Protein AF-A0A2V9QJF9-F1 (afdb_monomer)

Foldseek 3Di:
DVVLVVVLVVQLAPPCLVVNQVVVVVVLVVVQVVVQVVDPVHHDDPVNSVVVCVVVPDDRRDRPDDPVVVVVVVVD

Radius of gyration: 16.37 Å; Cα contacts (8 Å, |Δi|>4): 54; chains: 1; bounding box: 31×17×51 Å

Secondary structure (DSSP, 8-state):
-HHHHHHHHHH-BTT-HHHHHHHHHHHHHHHHHHHHHH-TT----HHHHHHHHHHSPPPPP--SB-HHHHHHHTT-

Structure (mmCIF, N/CA/C/O backbone):
data_AF-A0A2V9QJF9-F1
#
_entry.id   AF-A0A2V9QJF9-F1
#
loop_
_atom_site.group_PDB
_atom_site.id
_atom_site.type_symbol
_atom_site.label_atom_id
_atom_site.label_alt_id
_atom_site.label_comp_id
_atom_site.label_asym_id
_atom_site.label_entity_id
_atom_site.label_seq_id
_atom_site.pdbx_PDB_ins_code
_atom_site.Cartn_x
_atom_site.Cartn_y
_atom_site.Cartn_z
_atom_site.occupancy
_atom_site.B_iso_or_equiv
_atom_site.auth_seq_id
_atom_site.auth_comp_id
_atom_site.auth_asym_id
_atom_site.auth_atom_id
_atom_site.pdbx_PDB_model_num
ATOM 1 N N . ASN A 1 1 ? -9.180 4.499 -5.765 1.00 76.19 1 ASN A N 1
ATOM 2 C CA . ASN A 1 1 ? -7.866 3.932 -6.173 1.00 76.19 1 ASN A CA 1
ATOM 3 C C . ASN A 1 1 ? -7.249 4.527 -7.453 1.00 76.19 1 ASN A C 1
ATOM 5 O O . ASN A 1 1 ? -6.259 3.980 -7.928 1.00 76.19 1 ASN A O 1
ATOM 9 N N . GLN A 1 2 ? -7.756 5.634 -8.017 1.00 79.44 2 GLN A N 1
ATOM 10 C CA . GLN A 1 2 ? -7.214 6.206 -9.267 1.00 79.44 2 GLN A CA 1
ATOM 11 C C . GLN A 1 2 ? -5.752 6.673 -9.141 1.00 79.44 2 GLN A C 1
ATOM 13 O O . GLN A 1 2 ? -4.951 6.388 -10.024 1.00 79.44 2 GLN A O 1
ATOM 18 N N . MET A 1 3 ? -5.373 7.280 -8.011 1.00 82.44 3 MET A N 1
ATOM 19 C CA . MET A 1 3 ? -3.990 7.719 -7.770 1.00 82.44 3 MET A CA 1
ATOM 20 C C . MET A 1 3 ? -2.973 6.568 -7.823 1.00 82.44 3 MET A C 1
ATOM 22 O O . MET A 1 3 ? -1.953 6.677 -8.495 1.00 82.44 3 MET A O 1
ATOM 26 N N . LEU A 1 4 ? -3.271 5.434 -7.173 1.00 81.19 4 LEU A N 1
ATOM 27 C CA . LEU A 1 4 ? -2.411 4.244 -7.221 1.00 81.19 4 LEU A CA 1
ATOM 28 C C . LEU A 1 4 ? -2.292 3.691 -8.643 1.00 81.19 4 LEU A C 1
ATOM 30 O O . LEU A 1 4 ? -1.219 3.258 -9.043 1.00 81.19 4 LEU A O 1
ATOM 34 N N . ARG A 1 5 ? -3.379 3.746 -9.422 1.00 82.00 5 ARG A N 1
ATOM 35 C CA . ARG A 1 5 ? -3.377 3.321 -10.825 1.00 82.00 5 ARG A CA 1
ATOM 36 C C . ARG A 1 5 ? -2.434 4.179 -11.670 1.00 82.00 5 ARG A C 1
ATOM 38 O O . ARG A 1 5 ? -1.636 3.616 -12.407 1.00 82.00 5 ARG A O 1
ATOM 45 N N . GLY A 1 6 ? -2.495 5.505 -11.529 1.00 81.00 6 GLY A N 1
ATOM 46 C CA . GLY A 1 6 ? -1.587 6.425 -12.222 1.00 81.00 6 GLY A CA 1
ATOM 47 C C . GLY A 1 6 ? -0.133 6.235 -11.790 1.00 81.00 6 GLY A C 1
ATOM 48 O O . GLY A 1 6 ? 0.754 6.115 -12.630 1.00 81.00 6 GLY A O 1
ATOM 49 N N . HIS A 1 7 ? 0.103 6.091 -10.484 1.00 80.50 7 HIS A N 1
ATOM 50 C CA . HIS A 1 7 ? 1.438 5.843 -9.944 1.00 80.50 7 HIS A CA 1
ATOM 51 C C . HIS A 1 7 ? 2.036 4.527 -10.466 1.00 80.50 7 HIS A C 1
ATOM 53 O O . HIS A 1 7 ? 3.190 4.496 -10.879 1.00 80.50 7 HIS A O 1
ATOM 59 N N . TYR A 1 8 ? 1.258 3.442 -10.506 1.00 81.62 8 TYR A N 1
ATOM 60 C CA . TYR A 1 8 ? 1.726 2.173 -11.065 1.00 81.62 8 TYR A CA 1
ATOM 61 C C . TYR A 1 8 ? 1.863 2.193 -12.583 1.00 81.62 8 TYR A C 1
ATOM 63 O O . TYR A 1 8 ? 2.713 1.479 -13.091 1.00 81.62 8 TYR A O 1
ATOM 71 N N . ALA A 1 9 ? 1.080 2.989 -13.311 1.00 77.62 9 ALA A N 1
ATOM 72 C CA . ALA A 1 9 ? 1.268 3.150 -14.751 1.00 77.62 9 ALA A CA 1
ATOM 73 C C . ALA A 1 9 ? 2.576 3.893 -15.064 1.00 77.62 9 ALA A C 1
ATOM 75 O O . ALA A 1 9 ? 3.319 3.472 -15.944 1.00 77.62 9 ALA A O 1
ATOM 76 N N . TYR A 1 10 ? 2.885 4.946 -14.303 1.00 79.44 10 TYR A N 1
ATOM 77 C CA . TYR A 1 10 ? 4.084 5.758 -14.509 1.00 79.44 10 TYR A CA 1
ATOM 78 C C . TYR A 1 10 ? 5.359 5.057 -14.026 1.00 79.44 10 TYR A C 1
ATOM 80 O O . TYR A 1 10 ? 6.354 4.987 -14.739 1.00 79.44 10 TYR A O 1
ATOM 88 N N . TYR A 1 11 ? 5.331 4.479 -12.823 1.00 74.69 11 TYR A N 1
ATOM 89 C CA . TYR A 1 11 ? 6.509 3.840 -12.235 1.00 74.69 11 TYR A CA 1
ATOM 90 C C . TYR A 1 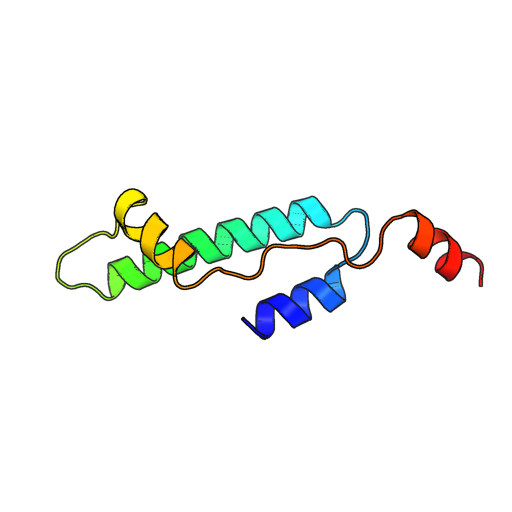11 ? 6.632 2.350 -12.569 1.00 74.69 11 TYR A C 1
ATOM 92 O O . TYR A 1 11 ? 7.632 1.749 -12.175 1.00 74.69 11 TYR A O 1
ATOM 100 N N . GLY A 1 12 ? 5.637 1.775 -13.266 1.00 69.00 12 GLY A N 1
ATOM 101 C CA . GLY A 1 12 ? 5.345 0.358 -13.578 1.00 69.00 12 GLY A CA 1
ATOM 102 C C . GLY A 1 12 ? 6.394 -0.467 -14.320 1.00 69.00 12 GLY A C 1
ATOM 103 O O . GLY A 1 12 ? 6.044 -1.469 -14.948 1.00 69.00 12 GLY A O 1
ATOM 104 N N . ILE A 1 13 ? 7.645 -0.032 -14.290 1.00 70.69 13 ILE A N 1
ATOM 105 C CA . ILE A 1 13 ? 8.762 -0.528 -15.084 1.00 70.69 13 ILE A CA 1
ATOM 106 C C . ILE A 1 13 ? 9.459 -1.687 -14.348 1.00 70.69 13 ILE A C 1
ATOM 108 O O . ILE A 1 13 ? 9.561 -1.694 -13.111 1.00 70.69 13 ILE A O 1
ATOM 112 N N . ALA A 1 14 ? 9.938 -2.684 -15.100 1.00 61.59 14 ALA A N 1
ATOM 113 C CA . ALA A 1 14 ? 10.742 -3.782 -14.565 1.00 61.59 14 ALA A CA 1
ATOM 114 C C . ALA A 1 14 ? 11.948 -3.240 -13.773 1.00 61.59 14 ALA A C 1
ATOM 116 O O . ALA A 1 14 ? 12.687 -2.389 -14.252 1.00 61.59 14 ALA A O 1
ATOM 117 N N . GLY A 1 15 ? 12.112 -3.716 -1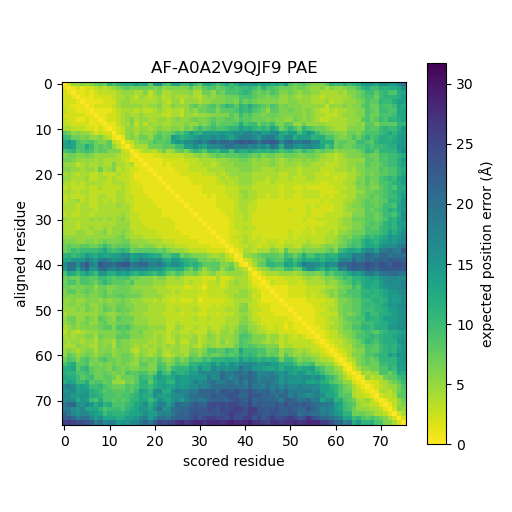2.533 1.00 66.56 15 GLY A N 1
ATOM 118 C CA . GLY A 1 15 ? 13.134 -3.247 -11.583 1.00 66.56 15 GLY A CA 1
ATOM 119 C C . GLY A 1 15 ? 12.575 -2.451 -10.396 1.00 66.56 15 GLY A C 1
ATOM 120 O O . GLY A 1 15 ? 13.095 -2.562 -9.287 1.00 66.56 15 GLY A O 1
ATOM 121 N N . ASN A 1 16 ? 11.443 -1.752 -10.556 1.00 75.44 16 ASN A N 1
ATOM 122 C CA . ASN A 1 16 ? 10.875 -0.901 -9.496 1.00 75.44 16 ASN A CA 1
ATOM 123 C C . ASN A 1 16 ? 9.776 -1.584 -8.646 1.00 75.44 16 ASN A C 1
ATOM 125 O O . ASN A 1 16 ? 9.151 -0.990 -7.763 1.00 75.44 16 ASN A O 1
ATOM 129 N N . PHE A 1 17 ? 9.547 -2.879 -8.870 1.00 78.38 17 PHE A N 1
ATOM 130 C CA . PHE A 1 17 ? 8.488 -3.638 -8.199 1.00 78.38 17 PHE A CA 1
ATOM 131 C C . PHE A 1 17 ? 8.623 -3.639 -6.669 1.00 78.38 17 PHE A C 1
ATOM 133 O O . PHE A 1 17 ? 7.638 -3.451 -5.950 1.00 78.38 17 PHE A O 1
ATOM 140 N N . ARG A 1 18 ? 9.853 -3.775 -6.150 1.00 81.38 18 ARG A N 1
ATOM 141 C CA . ARG A 1 18 ? 10.118 -3.751 -4.700 1.00 81.38 18 ARG A CA 1
ATOM 142 C C . ARG A 1 18 ? 9.733 -2.410 -4.074 1.00 81.38 18 ARG A C 1
ATOM 144 O O . ARG A 1 18 ? 9.209 -2.385 -2.961 1.00 81.38 18 ARG A O 1
ATOM 151 N N . ALA A 1 19 ? 9.965 -1.287 -4.759 1.00 83.38 19 ALA A N 1
ATOM 152 C CA . ALA A 1 19 ? 9.563 0.016 -4.238 1.00 83.38 19 ALA A CA 1
ATOM 153 C C . ALA A 1 19 ? 8.041 0.185 -4.267 1.00 83.38 19 ALA A C 1
ATOM 155 O O . ALA A 1 19 ? 7.469 0.619 -3.270 1.00 83.38 19 ALA A O 1
ATOM 156 N N . MET A 1 20 ? 7.363 -0.259 -5.328 1.00 83.50 20 MET A N 1
ATOM 157 C CA . MET A 1 20 ? 5.895 -0.216 -5.377 1.00 83.50 20 MET A CA 1
ATOM 158 C C . MET A 1 20 ? 5.244 -1.058 -4.281 1.00 83.50 20 MET A C 1
ATOM 160 O O . MET A 1 20 ? 4.247 -0.643 -3.691 1.00 83.50 20 MET A O 1
ATOM 164 N N . GLN A 1 21 ? 5.812 -2.226 -3.970 1.00 85.81 21 GLN A N 1
ATOM 165 C CA . GLN A 1 21 ? 5.363 -3.035 -2.837 1.00 85.81 21 GLN A CA 1
ATOM 166 C C . GLN A 1 21 ? 5.55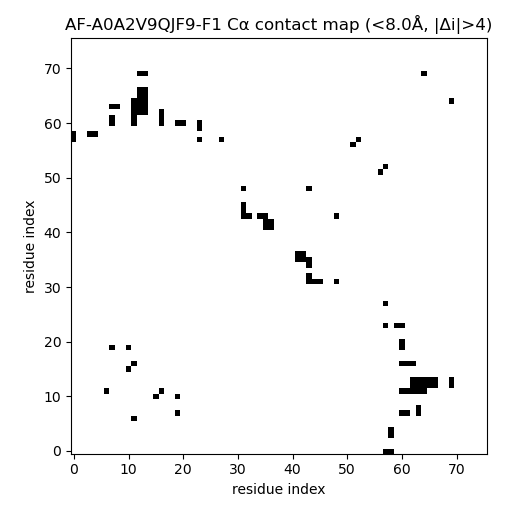7 -2.306 -1.501 1.00 85.81 21 GLN A C 1
ATOM 168 O O . GLN A 1 21 ? 4.683 -2.380 -0.634 1.00 85.81 21 GLN A O 1
ATOM 173 N N . ARG A 1 22 ? 6.668 -1.575 -1.323 1.00 88.69 22 ARG A N 1
ATOM 174 C CA . ARG A 1 22 ? 6.883 -0.735 -0.130 1.00 88.69 22 ARG A CA 1
ATOM 175 C C . ARG A 1 22 ? 5.833 0.369 -0.029 1.00 88.69 22 ARG A C 1
ATOM 177 O O . ARG A 1 22 ? 5.262 0.532 1.048 1.00 88.69 22 ARG A O 1
ATOM 184 N N . VAL A 1 23 ? 5.538 1.057 -1.133 1.00 88.06 23 VAL A N 1
ATOM 185 C CA . VAL A 1 23 ? 4.489 2.088 -1.198 1.00 88.06 23 VAL A CA 1
ATOM 186 C C . VAL A 1 23 ? 3.128 1.488 -0.853 1.00 88.06 23 VAL A C 1
ATOM 188 O O . VAL A 1 23 ? 2.449 1.997 0.032 1.00 88.06 23 VAL A O 1
ATOM 191 N N . HIS A 1 24 ? 2.761 0.355 -1.454 1.00 88.88 24 HIS A N 1
ATOM 192 C CA . HIS A 1 24 ? 1.507 -0.339 -1.153 1.00 88.88 24 HIS A CA 1
ATOM 193 C C . HIS A 1 24 ? 1.365 -0.659 0.346 1.00 88.88 24 HIS A C 1
ATOM 195 O O . HIS A 1 24 ? 0.355 -0.328 0.965 1.00 88.88 24 HIS A O 1
ATOM 201 N N . ARG A 1 25 ? 2.406 -1.235 0.963 1.00 90.06 25 ARG A N 1
ATOM 202 C CA . ARG A 1 25 ? 2.424 -1.531 2.408 1.00 90.06 25 ARG A CA 1
ATOM 203 C C . ARG A 1 25 ? 2.361 -0.265 3.268 1.00 90.06 25 ARG A C 1
ATOM 205 O O . ARG A 1 25 ? 1.767 -0.285 4.345 1.00 90.06 25 ARG A O 1
ATOM 212 N N . ALA A 1 26 ? 2.988 0.828 2.833 1.00 91.94 26 ALA A N 1
ATOM 213 C CA . ALA A 1 26 ? 2.923 2.106 3.535 1.00 91.94 26 ALA A CA 1
ATOM 214 C C . ALA A 1 26 ? 1.505 2.691 3.498 1.00 91.94 26 ALA A C 1
ATOM 216 O O . ALA A 1 26 ? 0.998 3.096 4.544 1.00 91.94 26 ALA A O 1
ATOM 217 N N . VAL A 1 27 ? 0.844 2.643 2.338 1.00 91.56 27 VAL A N 1
ATOM 218 C CA . VAL A 1 27 ? -0.551 3.073 2.170 1.00 91.56 27 VAL A CA 1
ATOM 219 C C . VAL A 1 27 ? -1.489 2.240 3.046 1.00 91.56 27 VAL A C 1
ATOM 221 O O . VAL A 1 27 ? -2.321 2.812 3.743 1.00 91.56 27 VAL A O 1
ATOM 224 N N . GLU A 1 28 ? -1.315 0.916 3.109 1.00 91.50 28 GLU A N 1
ATOM 225 C CA . GLU A 1 28 ? -2.097 0.052 4.011 1.00 91.50 28 GLU A CA 1
ATOM 226 C C . GLU A 1 28 ? -1.945 0.445 5.487 1.00 91.50 28 GLU A C 1
ATOM 228 O O . GLU A 1 28 ? -2.936 0.575 6.208 1.00 91.50 28 GLU A O 1
ATOM 233 N N . ARG A 1 29 ? -0.707 0.665 5.950 1.00 92.25 29 ARG A N 1
ATOM 234 C CA . ARG A 1 29 ? -0.446 1.085 7.337 1.00 92.25 29 ARG A CA 1
ATOM 235 C C . ARG A 1 29 ? -1.034 2.457 7.639 1.00 92.25 29 ARG A C 1
ATOM 237 O O . ARG A 1 29 ? -1.609 2.642 8.713 1.00 92.25 29 ARG A O 1
ATOM 244 N N . TYR A 1 30 ? -0.880 3.399 6.712 1.00 92.12 30 TYR A N 1
ATOM 245 C CA . TYR A 1 30 ? -1.426 4.742 6.850 1.00 92.12 30 TYR A CA 1
ATOM 246 C C . TYR A 1 30 ? -2.950 4.699 6.924 1.00 92.12 30 TYR A C 1
ATOM 248 O O . TYR A 1 30 ? -3.532 5.291 7.828 1.00 92.12 30 TYR A O 1
ATOM 256 N N . TRP A 1 31 ? -3.589 3.919 6.052 1.00 91.44 31 TRP A N 1
ATOM 257 C CA . TRP A 1 31 ? -5.034 3.747 6.054 1.00 91.44 31 TRP A CA 1
ATOM 258 C C . TRP A 1 31 ? -5.536 3.157 7.375 1.00 91.44 31 TRP A C 1
ATOM 260 O O . TRP A 1 31 ? -6.433 3.731 7.990 1.00 91.44 31 TRP A O 1
ATOM 270 N N . ARG A 1 32 ? -4.903 2.093 7.889 1.00 91.44 32 ARG A N 1
ATOM 271 C CA . ARG A 1 32 ? -5.238 1.535 9.212 1.00 91.44 32 ARG A CA 1
ATOM 272 C C . ARG A 1 32 ? -5.103 2.575 10.332 1.00 91.44 32 ARG A C 1
ATOM 274 O O . ARG A 1 32 ? -5.971 2.649 11.204 1.00 91.44 32 ARG A O 1
ATOM 281 N N . LYS A 1 33 ? -4.036 3.386 10.315 1.00 90.94 33 LYS A N 1
ATOM 282 C CA . LYS A 1 33 ? -3.833 4.473 11.290 1.00 90.94 33 LYS A CA 1
ATOM 283 C C . LYS A 1 33 ? -4.947 5.519 11.188 1.00 90.94 33 LYS A C 1
ATOM 285 O O . LYS A 1 33 ? -5.516 5.880 12.210 1.00 90.94 33 LYS A O 1
ATOM 290 N N . MET A 1 34 ? -5.298 5.933 9.973 1.00 91.06 34 MET A N 1
ATOM 291 C CA . MET A 1 34 ? -6.383 6.879 9.694 1.00 91.06 34 MET A CA 1
ATOM 292 C C . MET A 1 34 ? -7.750 6.372 10.175 1.00 91.06 34 MET A C 1
ATOM 294 O O . MET A 1 34 ? -8.535 7.131 10.734 1.00 91.06 34 MET A O 1
ATOM 298 N N . LEU A 1 35 ? -8.038 5.081 9.997 1.00 88.62 35 LEU A N 1
ATOM 299 C CA . LEU A 1 35 ? -9.264 4.476 10.527 1.00 88.62 35 LEU A CA 1
ATOM 300 C C . LEU A 1 35 ? -9.255 4.441 12.059 1.00 88.62 35 LEU A C 1
ATOM 302 O O . LEU A 1 35 ? -10.272 4.726 12.683 1.00 88.62 35 LEU A O 1
ATOM 306 N N . SER A 1 36 ? -8.096 4.158 12.660 1.00 88.38 36 SER A N 1
ATOM 307 C CA . SER A 1 36 ? -7.925 4.178 14.119 1.00 88.38 36 SER A CA 1
ATOM 308 C C . SER A 1 36 ? -8.135 5.574 14.701 1.00 88.38 36 SER A C 1
ATOM 310 O O . SER A 1 36 ? -8.748 5.696 15.750 1.00 88.38 36 SER A O 1
ATOM 312 N N . SER A 1 37 ? -7.684 6.630 14.017 1.00 88.06 37 SER A N 1
ATOM 313 C CA . SER A 1 37 ? -7.897 8.011 14.471 1.00 88.06 37 SER A CA 1
ATOM 314 C C . SER A 1 37 ? -9.332 8.509 14.287 1.00 88.06 37 SER A C 1
ATOM 316 O O . SER A 1 37 ? -9.696 9.518 14.875 1.00 88.06 37 SER A O 1
ATOM 318 N N . ARG A 1 38 ? -10.142 7.848 13.449 1.00 83.12 38 ARG A 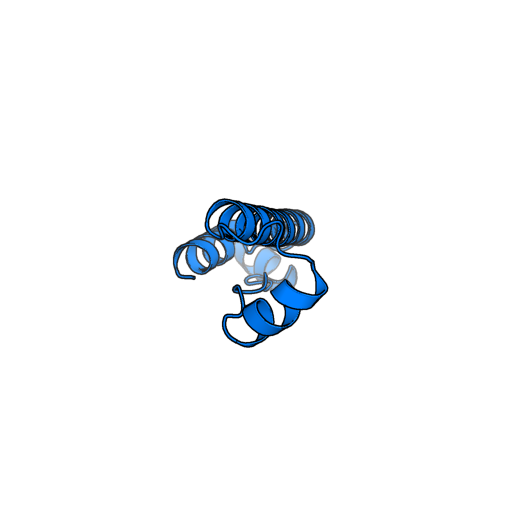N 1
ATOM 319 C CA . ARG A 1 38 ? -11.538 8.243 13.190 1.00 83.12 38 ARG A CA 1
ATOM 320 C C . ARG A 1 38 ? -12.557 7.522 14.064 1.00 83.12 38 ARG A C 1
ATOM 322 O O . ARG A 1 38 ? -13.707 7.941 14.114 1.00 83.12 38 ARG A O 1
ATOM 329 N N . SER A 1 39 ? -12.160 6.442 14.726 1.00 73.69 39 SER A N 1
ATOM 330 C CA . SER A 1 39 ? -13.038 5.702 15.622 1.00 73.69 39 SER A CA 1
ATOM 331 C C . SER A 1 39 ? -12.832 6.175 17.055 1.00 73.69 39 SER A C 1
ATOM 333 O O . SER A 1 39 ? -11.744 6.036 17.608 1.00 73.69 39 SER A O 1
ATOM 335 N N . TRP A 1 40 ? -13.895 6.661 17.695 1.00 71.06 40 TRP A N 1
ATOM 336 C CA . TRP A 1 40 ? -13.869 6.958 19.131 1.00 71.06 40 TRP A CA 1
ATOM 337 C C . TRP A 1 40 ? -13.676 5.686 19.983 1.00 71.06 40 TRP A C 1
ATOM 339 O O . TRP A 1 40 ? -13.158 5.749 21.092 1.00 71.06 40 TRP A O 1
ATOM 349 N N . LYS A 1 41 ? -14.012 4.505 19.435 1.00 68.25 41 LYS A N 1
ATOM 350 C CA . LYS A 1 41 ? -13.905 3.195 20.104 1.00 68.25 41 LYS A CA 1
ATOM 351 C C . LYS A 1 41 ? -12.492 2.580 20.112 1.00 68.25 41 LYS A C 1
ATOM 353 O O . LYS A 1 41 ? -12.338 1.434 20.527 1.00 68.25 41 LYS A O 1
ATOM 358 N N . GLY A 1 42 ? -11.460 3.316 19.695 1.00 73.38 42 GLY A N 1
ATOM 359 C CA . GLY A 1 42 ? -10.059 2.915 19.860 1.00 73.38 42 GLY A CA 1
ATOM 360 C C . GLY A 1 42 ? -9.392 2.293 18.626 1.00 73.38 42 GLY A C 1
ATOM 361 O O . GLY A 1 42 ? -9.910 2.324 17.509 1.00 73.38 42 GLY A O 1
ATOM 362 N N . THR A 1 43 ? -8.181 1.766 18.841 1.00 84.62 43 THR A N 1
ATOM 363 C CA . THR A 1 43 ? -7.246 1.308 17.799 1.00 84.62 43 THR A CA 1
ATOM 364 C C . THR A 1 43 ? -7.827 0.204 16.914 1.00 84.62 43 THR A C 1
ATOM 366 O O . THR A 1 43 ? -8.224 -0.849 17.407 1.00 84.62 43 THR A O 1
ATOM 369 N N . VAL A 1 44 ? -7.779 0.392 15.589 1.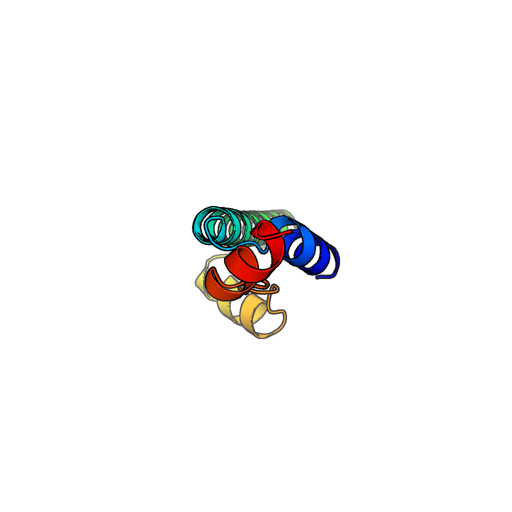00 87.81 44 VAL A N 1
ATOM 370 C CA . VAL A 1 44 ? -8.150 -0.644 14.614 1.00 87.81 44 VAL A CA 1
ATOM 371 C C . VAL A 1 44 ? -7.009 -1.651 14.492 1.00 87.81 44 VAL A C 1
ATOM 373 O O . VAL A 1 44 ? -5.930 -1.362 13.950 1.00 87.81 44 VAL A O 1
ATOM 376 N N . TRP A 1 45 ? -7.251 -2.859 14.991 1.00 88.38 45 TRP A N 1
ATOM 377 C CA . TRP A 1 45 ? -6.306 -3.968 14.910 1.00 88.38 45 TRP A CA 1
ATOM 378 C C . TRP A 1 45 ? -6.269 -4.563 13.501 1.00 88.38 45 TRP A C 1
ATOM 380 O O . TRP A 1 45 ? -7.231 -4.483 12.738 1.00 88.38 45 TRP A O 1
ATOM 390 N N . TRP A 1 46 ? -5.166 -5.227 13.151 1.00 88.62 46 TRP A N 1
ATOM 391 C CA . TRP A 1 46 ? -5.013 -5.853 11.832 1.00 88.62 46 TRP A CA 1
ATOM 392 C C . TRP A 1 46 ? -6.118 -6.868 11.506 1.00 88.62 46 TRP A C 1
ATOM 394 O O . TRP A 1 46 ? -6.560 -6.913 10.362 1.00 88.62 46 TRP A O 1
ATOM 404 N N . LYS A 1 47 ? -6.619 -7.608 12.506 1.00 89.56 47 LYS A N 1
ATOM 405 C CA . LYS A 1 47 ? -7.745 -8.546 12.344 1.00 89.56 47 LYS A CA 1
ATOM 406 C C . LYS A 1 47 ? -9.041 -7.855 11.906 1.00 89.56 47 LYS A C 1
ATOM 408 O O . LYS A 1 47 ? -9.778 -8.403 11.103 1.00 89.56 47 LYS A O 1
ATOM 413 N N . GLN A 1 48 ? -9.298 -6.641 12.396 1.00 87.44 48 GLN A N 1
ATOM 414 C CA . GLN A 1 48 ? -10.463 -5.834 12.006 1.00 87.44 48 GLN A CA 1
ATOM 415 C C . GLN A 1 48 ? -10.241 -5.135 10.661 1.00 87.44 48 GLN A C 1
ATOM 417 O O . GLN A 1 48 ? -11.177 -4.911 9.901 1.00 87.44 48 GLN A O 1
ATOM 422 N N . PHE A 1 49 ? -8.989 -4.809 10.342 1.00 89.69 49 PHE A N 1
ATOM 423 C CA . PHE A 1 49 ? -8.629 -4.186 9.073 1.00 89.69 49 PHE A CA 1
ATOM 424 C C . PHE A 1 49 ? -8.671 -5.161 7.884 1.00 89.69 49 PHE A C 1
ATOM 426 O O . PHE A 1 49 ? -8.987 -4.753 6.770 1.00 89.69 49 PHE A O 1
ATOM 433 N N . GLN A 1 50 ? -8.374 -6.447 8.097 1.00 90.12 50 GLN A N 1
ATOM 434 C CA . GLN A 1 50 ? -8.428 -7.487 7.061 1.00 90.12 50 GLN A CA 1
ATOM 435 C C . GLN A 1 50 ? -9.768 -7.548 6.302 1.00 90.12 50 GLN A C 1
ATOM 437 O O . GLN A 1 50 ? -9.722 -7.455 5.076 1.00 90.12 50 GLN A O 1
ATOM 442 N N . PRO A 1 51 ? -10.943 -7.644 6.955 1.00 91.56 51 PRO A N 1
ATOM 443 C CA . PRO A 1 51 ? -12.221 -7.663 6.244 1.00 91.56 51 PRO A CA 1
ATOM 444 C C . PRO A 1 51 ? -12.493 -6.353 5.490 1.00 91.56 51 PRO A C 1
ATOM 446 O O . PRO A 1 51 ? -12.962 -6.402 4.356 1.00 91.56 51 PRO A O 1
ATOM 449 N N . ILE A 1 52 ? -12.098 -5.197 6.040 1.00 89.12 52 ILE A N 1
ATOM 450 C CA . ILE A 1 52 ? -12.204 -3.896 5.349 1.00 89.12 52 ILE A CA 1
ATOM 451 C C . ILE A 1 52 ? -11.368 -3.901 4.065 1.00 89.12 52 ILE A C 1
ATOM 453 O O . ILE A 1 52 ? -11.831 -3.474 3.010 1.00 89.12 52 ILE A O 1
ATOM 457 N N . LYS A 1 53 ? -10.143 -4.425 4.137 1.00 89.50 53 LYS A N 1
ATOM 458 C CA . LYS A 1 53 ? -9.254 -4.575 2.983 1.00 89.50 53 LYS A CA 1
ATOM 459 C C . LYS A 1 53 ? -9.803 -5.565 1.949 1.00 89.50 53 LYS A C 1
ATOM 461 O O . LYS A 1 53 ? -9.553 -5.382 0.762 1.00 89.50 53 LYS A O 1
ATOM 466 N N . THR A 1 54 ? -10.523 -6.602 2.371 1.00 88.81 54 THR A N 1
ATOM 467 C CA . THR A 1 54 ? -11.180 -7.542 1.451 1.00 88.81 54 THR A CA 1
ATOM 468 C C . THR A 1 54 ? -12.358 -6.887 0.733 1.00 88.81 54 THR A C 1
ATOM 470 O O . THR A 1 54 ? -12.496 -7.058 -0.474 1.00 88.81 54 THR A O 1
ATOM 473 N N . GLN A 1 55 ? -13.166 -6.099 1.447 1.00 90.81 55 GLN A N 1
ATOM 474 C CA . GLN A 1 55 ? -14.315 -5.393 0.874 1.00 90.81 55 GLN A CA 1
ATOM 475 C C . GLN A 1 55 ? -13.891 -4.220 -0.026 1.00 90.81 55 GLN A C 1
ATOM 477 O O . GLN A 1 55 ? -14.493 -3.986 -1.071 1.00 90.81 55 GLN A O 1
ATOM 482 N N . PHE A 1 56 ? -12.824 -3.511 0.349 1.00 87.12 56 PHE A N 1
ATOM 483 C CA . PHE A 1 56 ? -12.276 -2.372 -0.387 1.00 87.12 56 PHE A CA 1
ATOM 484 C C . PHE A 1 56 ? -10.797 -2.614 -0.718 1.00 87.12 56 PHE A C 1
ATOM 486 O O . PHE A 1 56 ? -9.904 -2.026 -0.096 1.00 87.12 56 PHE A O 1
ATOM 493 N N . PRO A 1 57 ? -10.502 -3.492 -1.692 1.00 85.25 57 PRO A N 1
ATOM 494 C CA . PRO A 1 57 ? -9.131 -3.834 -2.021 1.00 85.25 57 PRO A CA 1
ATOM 495 C C . PRO A 1 57 ? -8.394 -2.619 -2.581 1.00 85.25 57 PRO A C 1
ATOM 497 O O . PRO A 1 57 ? -8.813 -1.990 -3.557 1.00 85.25 57 PRO A O 1
ATOM 500 N N . LEU A 1 58 ? -7.244 -2.309 -1.983 1.00 86.25 58 LEU A N 1
ATOM 501 C CA . LEU A 1 58 ? -6.280 -1.412 -2.603 1.00 86.25 58 LEU A CA 1
ATOM 502 C C . LEU A 1 58 ? -5.740 -2.065 -3.876 1.00 86.25 58 LEU A C 1
ATOM 504 O O . LEU A 1 58 ? -5.526 -3.279 -3.942 1.00 86.25 58 LEU A O 1
ATOM 508 N N . LEU A 1 59 ? -5.526 -1.239 -4.900 1.00 84.69 59 LEU A N 1
ATOM 509 C CA . LEU A 1 59 ? -4.895 -1.683 -6.135 1.00 84.69 59 LEU A CA 1
ATOM 510 C C . LEU A 1 59 ? -3.521 -2.257 -5.784 1.00 84.69 59 LEU A C 1
ATOM 512 O O . LEU A 1 59 ? -2.692 -1.557 -5.208 1.00 84.69 59 LEU A O 1
ATOM 516 N N . ARG A 1 60 ? -3.292 -3.529 -6.113 1.00 80.81 60 ARG A N 1
ATOM 517 C CA . ARG A 1 60 ? -1.986 -4.158 -5.914 1.00 80.81 60 ARG A CA 1
ATOM 518 C C . ARG A 1 60 ? -1.031 -3.693 -7.010 1.00 80.81 60 ARG A C 1
ATOM 520 O O . ARG A 1 60 ? -1.464 -3.550 -8.157 1.00 80.81 60 ARG A O 1
ATOM 527 N N . PRO A 1 61 ? 0.259 -3.511 -6.693 1.00 77.94 61 PRO A N 1
ATOM 528 C CA . PRO A 1 61 ? 1.248 -3.212 -7.712 1.00 77.94 61 PRO A CA 1
ATOM 529 C C . PRO A 1 61 ? 1.312 -4.372 -8.710 1.00 77.94 61 PRO A C 1
ATOM 531 O O . PRO A 1 61 ? 1.572 -5.515 -8.331 1.00 77.94 61 PRO A O 1
ATOM 534 N N . ARG A 1 62 ? 1.047 -4.078 -9.984 1.00 71.50 62 ARG A N 1
ATOM 535 C CA . ARG A 1 62 ? 1.247 -4.991 -11.116 1.00 71.50 62 ARG A CA 1
ATOM 536 C C . ARG A 1 62 ? 2.409 -4.467 -11.946 1.00 71.50 62 ARG A C 1
ATOM 538 O O . ARG A 1 62 ? 2.509 -3.266 -12.169 1.00 71.50 62 ARG A O 1
ATOM 545 N N . LEU A 1 63 ? 3.265 -5.376 -12.405 1.00 68.06 63 LEU A N 1
ATOM 546 C CA . LEU A 1 63 ? 4.271 -5.064 -13.416 1.00 68.06 63 LEU A CA 1
ATOM 547 C C . LEU A 1 63 ? 3.545 -4.704 -14.712 1.00 68.06 63 LEU A C 1
ATOM 549 O O . LEU A 1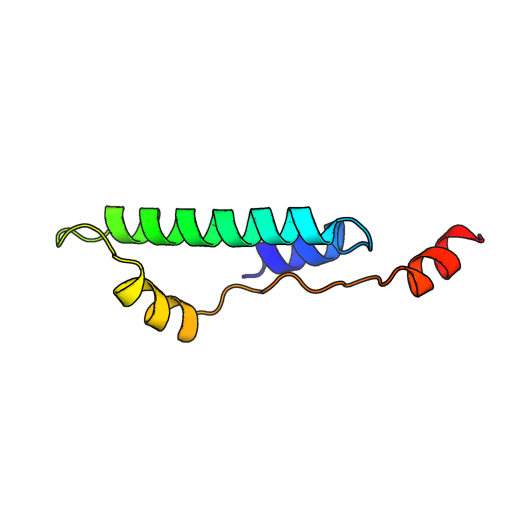 63 ? 2.784 -5.521 -15.233 1.00 68.06 63 LEU A O 1
ATOM 553 N N . TYR A 1 64 ? 3.739 -3.475 -15.185 1.00 66.69 64 TYR A N 1
ATOM 554 C CA . TYR A 1 64 ? 3.112 -2.991 -16.411 1.00 66.69 64 TYR A CA 1
ATOM 555 C C . TYR A 1 64 ? 4.034 -3.214 -17.617 1.0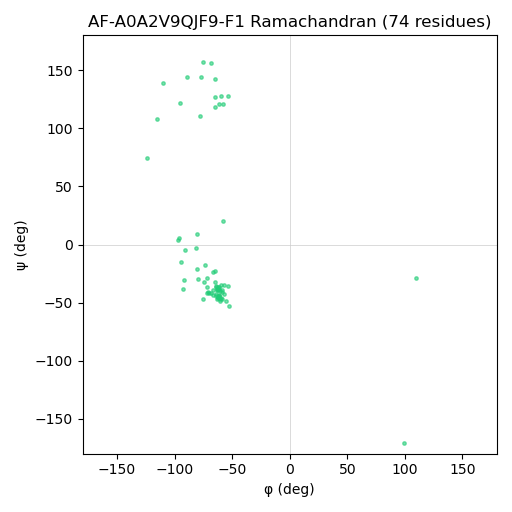0 66.69 64 TYR A C 1
ATOM 557 O O . TYR A 1 64 ? 3.572 -3.668 -18.662 1.00 66.69 64 TYR A O 1
ATOM 565 N N . LEU A 1 65 ? 5.348 -3.019 -17.442 1.00 67.44 65 LEU A N 1
ATOM 566 C CA . LEU A 1 65 ? 6.367 -3.419 -18.414 1.00 67.44 65 LEU A CA 1
ATOM 567 C C . LEU A 1 65 ? 7.289 -4.500 -17.837 1.00 67.44 65 LEU A C 1
ATOM 569 O O . LEU A 1 65 ? 8.117 -4.192 -16.977 1.00 67.44 65 LEU A O 1
ATOM 573 N N . PRO A 1 66 ? 7.189 -5.759 -18.300 1.00 67.00 66 PRO A N 1
ATOM 574 C CA . PRO A 1 66 ? 8.216 -6.761 -18.042 1.00 67.00 66 PRO A CA 1
ATOM 575 C C . PRO A 1 66 ? 9.506 -6.417 -18.802 1.00 67.00 66 PRO A C 1
ATOM 577 O O . PRO A 1 66 ? 9.469 -5.741 -19.829 1.00 67.00 66 PRO A O 1
ATOM 580 N N . TYR A 1 67 ? 10.643 -6.922 -18.319 1.00 65.81 67 TYR A N 1
ATOM 581 C CA . TYR A 1 67 ? 11.977 -6.609 -18.855 1.00 65.81 67 TYR A CA 1
ATOM 582 C C . TYR A 1 67 ? 12.092 -6.855 -20.374 1.00 65.81 67 TYR A C 1
ATOM 584 O O . TYR A 1 67 ? 12.668 -6.044 -21.090 1.00 65.81 67 TYR A O 1
ATOM 592 N N . ALA A 1 68 ? 11.426 -7.898 -20.883 1.00 66.00 68 ALA A N 1
ATOM 593 C CA . ALA A 1 68 ? 11.364 -8.222 -22.311 1.00 66.00 68 ALA A CA 1
ATOM 594 C C . ALA A 1 68 ? 10.750 -7.106 -23.184 1.00 66.00 68 ALA A C 1
ATOM 596 O O . ALA A 1 68 ? 11.191 -6.887 -24.307 1.00 66.00 68 ALA A O 1
ATOM 597 N 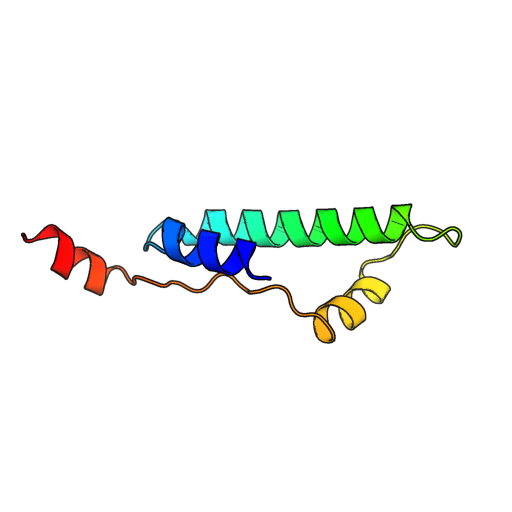N . LYS A 1 69 ? 9.756 -6.361 -22.675 1.00 69.06 69 LYS A N 1
ATOM 598 C CA . LYS A 1 69 ? 9.180 -5.208 -23.395 1.00 69.06 69 LYS A CA 1
ATOM 599 C C . LYS A 1 69 ? 10.031 -3.945 -23.273 1.00 69.06 69 LYS A C 1
ATOM 601 O O . LYS A 1 69 ? 9.902 -3.050 -24.094 1.00 69.06 69 LYS A O 1
ATOM 606 N N . LEU A 1 70 ? 10.883 -3.877 -22.254 1.00 64.81 70 LEU A N 1
ATOM 607 C CA . LEU A 1 70 ? 11.819 -2.778 -22.034 1.00 64.81 70 LEU A CA 1
ATOM 608 C C . LEU A 1 70 ? 12.958 -2.823 -23.066 1.00 64.81 70 LEU A C 1
ATOM 610 O O . LEU A 1 70 ? 13.284 -1.794 -23.648 1.00 64.81 70 LEU A O 1
ATOM 614 N N . GLN A 1 71 ? 13.482 -4.022 -23.360 1.00 62.09 71 GLN A N 1
ATOM 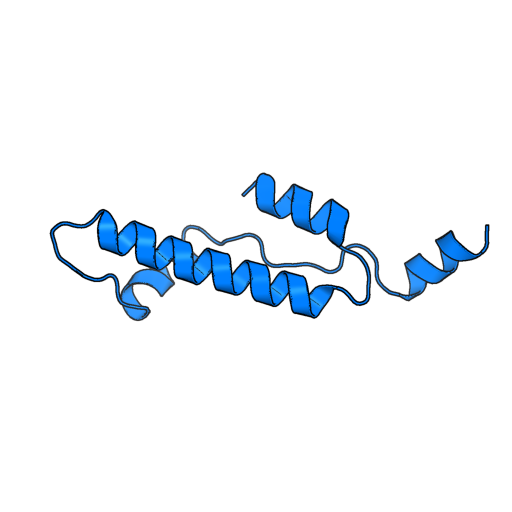615 C CA . GLN A 1 71 ? 14.465 -4.230 -24.433 1.00 62.09 71 GLN A CA 1
ATOM 616 C C . GLN A 1 71 ? 13.931 -3.795 -25.804 1.00 62.09 71 GLN A C 1
ATOM 618 O O . GLN A 1 71 ? 14.657 -3.166 -26.557 1.00 62.09 71 GLN A O 1
ATOM 623 N N . ALA A 1 72 ? 12.654 -4.050 -26.104 1.00 63.81 72 ALA A N 1
ATOM 624 C CA . ALA A 1 72 ? 12.052 -3.647 -27.378 1.00 63.81 72 ALA A CA 1
ATOM 625 C C . ALA A 1 72 ? 11.922 -2.119 -27.560 1.00 63.81 72 ALA A C 1
ATOM 627 O O . ALA A 1 72 ? 11.854 -1.654 -28.690 1.00 63.81 72 ALA A O 1
ATOM 628 N N . ILE A 1 73 ? 11.876 -1.342 -26.470 1.00 61.84 73 ILE A N 1
ATOM 629 C CA . ILE A 1 73 ? 11.771 0.130 -26.512 1.00 61.84 73 ILE A CA 1
ATOM 630 C C . ILE A 1 73 ? 13.159 0.787 -26.490 1.00 61.84 73 ILE A C 1
ATOM 632 O O . ILE A 1 73 ? 13.334 1.849 -27.069 1.00 61.84 73 ILE A O 1
ATOM 636 N N . ALA A 1 74 ? 14.145 0.159 -25.844 1.00 60.41 74 ALA A N 1
ATOM 637 C CA . ALA A 1 74 ? 15.505 0.689 -25.709 1.00 60.41 74 ALA A CA 1
ATOM 638 C C . ALA A 1 74 ? 16.411 0.460 -26.940 1.00 60.41 74 ALA A C 1
ATOM 640 O O . ALA A 1 74 ? 17.564 0.873 -26.917 1.00 60.41 74 ALA A O 1
ATOM 641 N N . VAL A 1 75 ? 15.920 -0.237 -27.971 1.00 62.47 75 VAL A N 1
ATOM 642 C CA . VAL A 1 75 ? 16.661 -0.553 -29.212 1.00 62.47 75 VAL A CA 1
ATOM 643 C C . VAL A 1 75 ? 16.348 0.442 -30.354 1.00 62.47 75 VAL A C 1
ATOM 645 O O . VAL A 1 75 ? 16.859 0.284 -31.457 1.00 62.47 75 VAL A O 1
ATOM 648 N N . LEU A 1 76 ? 15.547 1.484 -30.095 1.00 51.69 76 LEU A N 1
ATOM 649 C CA . LEU A 1 76 ? 15.385 2.652 -30.979 1.00 51.69 76 LEU A CA 1
ATOM 650 C C . LEU A 1 76 ? 16.394 3.746 -30.620 1.00 51.69 76 LEU A C 1
ATOM 652 O O . LEU A 1 76 ? 16.904 4.385 -31.564 1.00 51.69 76 LEU A O 1
#

pLDDT: mean 79.91, std 10.27, range [51.69, 92.25]

Solvent-accessible surface area (backbone atoms only — not comparable to full-atom values): 4575 Å² total; per-residue (Å²): 107,67,68,60,52,52,51,36,66,74,59,16,44,62,85,42,59,69,58,45,50,49,50,52,54,48,52,52,53,50,50,44,50,54,53,19,75,69,37,92,91,44,80,60,48,70,80,68,45,49,61,53,41,68,77,57,61,72,79,71,82,55,82,72,35,54,61,75,60,49,55,70,62,74,74,114

Mean predicted aligned error: 7.74 Å

Sequence (76 aa):
NQMLRGHYAYYGIAGNFRAMQRVHRAVERYWRKMLSSRSWKGTVWWKQFQPIKTQFPLLRPRLYLPYAKLQAIAVL